Protein AF-A0A0C2FGA5-F1 (afdb_monomer_lite)

Organism: NCBI:txid51022

InterPro domains:
  IPR000008 C2 domain [PF00168] (8-65)
  IPR035892 C2 domain superfamily [G3DSA:2.60.40.150] (7-69)
  IPR035892 C2 domain superfamily [SSF49562] (8-66)

Structure (mmCIF, N/CA/C/O backbone):
data_AF-A0A0C2FGA5-F1
#
_entry.id   AF-A0A0C2FGA5-F1
#
loop_
_atom_site.group_PDB
_atom_site.id
_atom_site.type_symbol
_atom_site.label_atom_id
_atom_site.label_alt_id
_atom_site.label_comp_id
_atom_site.label_asym_id
_atom_site.label_entity_id
_atom_site.label_seq_id
_atom_site.pdbx_PDB_ins_code
_atom_site.Cartn_x
_atom_site.Cartn_y
_atom_site.Cartn_z
_atom_site.occupancy
_atom_site.B_iso_or_equiv
_atom_site.auth_seq_id
_atom_site.auth_comp_id
_atom_site.auth_asym_id
_atom_site.auth_atom_id
_atom_site.pdbx_PDB_model_num
ATOM 1 N N . MET A 1 1 ? -27.869 6.208 2.281 1.00 37.75 1 MET A N 1
ATOM 2 C CA . MET A 1 1 ? -26.751 7.128 2.567 1.00 37.75 1 MET A CA 1
ATOM 3 C C . MET A 1 1 ? -25.618 6.720 1.635 1.00 37.75 1 MET A C 1
ATOM 5 O O . MET A 1 1 ? -25.110 5.620 1.783 1.00 37.75 1 MET A O 1
ATOM 9 N N . GLY A 1 2 ? -25.381 7.477 0.562 1.00 44.53 2 GLY A N 1
ATOM 10 C CA . GLY A 1 2 ? -24.422 7.099 -0.483 1.00 44.53 2 GLY A CA 1
ATOM 11 C C . GLY A 1 2 ? -23.019 7.579 -0.131 1.00 44.53 2 GLY A C 1
ATOM 12 O O . GLY A 1 2 ? -22.853 8.732 0.259 1.00 44.53 2 GLY A O 1
ATOM 13 N N . ILE A 1 3 ? -22.021 6.706 -0.260 1.00 55.91 3 ILE A N 1
ATOM 14 C CA . ILE A 1 3 ? -20.612 7.090 -0.153 1.00 55.91 3 ILE A CA 1
ATOM 15 C C . ILE A 1 3 ? -20.293 7.943 -1.385 1.00 55.91 3 ILE A C 1
ATOM 17 O O . ILE A 1 3 ? -20.214 7.426 -2.496 1.00 55.91 3 ILE A O 1
ATOM 21 N N . VAL A 1 4 ? -20.125 9.253 -1.203 1.00 54.00 4 VAL A N 1
ATOM 22 C CA . VAL A 1 4 ? -19.506 10.110 -2.221 1.00 54.00 4 VAL A CA 1
ATOM 23 C C . VAL A 1 4 ? -18.010 9.822 -2.175 1.00 54.00 4 VAL A C 1
ATOM 25 O O . VAL A 1 4 ? -17.299 10.322 -1.305 1.00 54.00 4 VAL A O 1
ATOM 28 N N . THR A 1 5 ? -17.520 8.968 -3.071 1.00 58.97 5 THR A N 1
ATOM 29 C CA . THR A 1 5 ? -16.085 8.692 -3.186 1.00 58.97 5 THR A CA 1
ATOM 30 C C . THR A 1 5 ? -15.436 9.847 -3.940 1.00 58.97 5 THR A C 1
ATOM 32 O O . THR A 1 5 ? -15.524 9.951 -5.161 1.00 58.97 5 THR A O 1
ATOM 35 N N . ARG A 1 6 ? -14.810 10.767 -3.205 1.00 74.19 6 ARG A N 1
ATOM 36 C CA . ARG A 1 6 ? -13.944 11.786 -3.800 1.00 74.19 6 ARG A CA 1
ATOM 37 C C . ARG A 1 6 ? -12.598 11.129 -4.092 1.00 74.19 6 ARG A C 1
ATOM 39 O O . ARG A 1 6 ? -11.933 10.671 -3.166 1.00 74.19 6 ARG A O 1
ATOM 46 N N . MET A 1 7 ? -12.218 11.062 -5.363 1.00 75.56 7 MET A N 1
ATOM 47 C CA . MET A 1 7 ? -10.889 10.597 -5.750 1.00 75.56 7 MET A CA 1
ATOM 48 C C . MET A 1 7 ? -9.850 11.591 -5.221 1.00 75.56 7 MET A C 1
ATOM 50 O O . MET A 1 7 ? -9.950 12.791 -5.478 1.00 75.56 7 MET A O 1
ATOM 54 N N . GLN A 1 8 ? -8.896 11.089 -4.444 1.00 83.06 8 GLN A N 1
ATOM 55 C CA . GLN A 1 8 ? -7.764 11.849 -3.923 1.00 83.06 8 GLN A CA 1
ATOM 56 C C . GLN A 1 8 ? -6.482 11.249 -4.489 1.00 83.06 8 GLN A C 1
ATOM 58 O O . GLN A 1 8 ? -6.389 10.032 -4.650 1.00 83.06 8 GLN A O 1
ATOM 63 N N . ILE A 1 9 ? -5.522 12.112 -4.805 1.00 87.12 9 ILE A N 1
ATOM 64 C CA . ILE A 1 9 ? -4.201 11.732 -5.304 1.00 87.12 9 ILE A CA 1
ATOM 65 C C . ILE A 1 9 ? -3.197 12.045 -4.195 1.00 87.12 9 ILE A C 1
ATOM 67 O O . ILE A 1 9 ? -3.255 13.121 -3.601 1.00 87.12 9 ILE A O 1
ATOM 71 N N . PHE A 1 10 ? -2.310 11.093 -3.914 1.00 88.50 10 PHE A N 1
ATO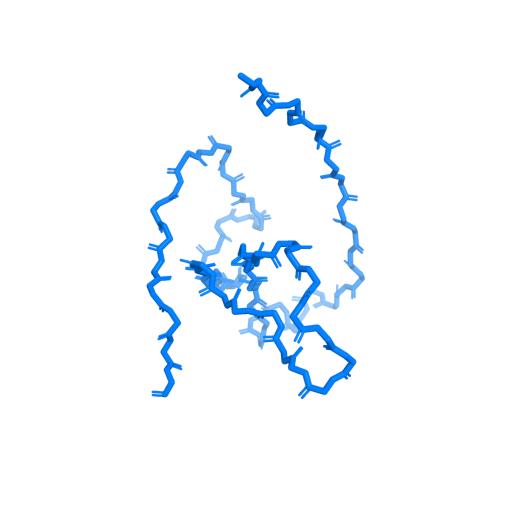M 72 C CA . PHE A 1 10 ? -1.201 11.242 -2.977 1.00 88.50 10 PHE A CA 1
ATOM 73 C C . PHE A 1 10 ? 0.101 11.060 -3.750 1.00 88.50 10 PHE A C 1
ATOM 75 O O . PHE A 1 10 ? 0.222 10.115 -4.529 1.00 88.50 10 PHE A O 1
ATOM 82 N N . GLU A 1 11 ? 1.055 11.955 -3.529 1.00 91.94 11 GLU A N 1
ATOM 83 C CA . GLU A 1 11 ? 2.359 11.953 -4.190 1.00 91.94 11 GLU A CA 1
ATOM 84 C C . GLU A 1 11 ? 3.450 11.774 -3.132 1.00 91.94 11 GLU A C 1
ATOM 86 O O . GLU A 1 11 ? 3.367 12.340 -2.040 1.00 91.94 11 GLU A O 1
ATOM 91 N N . PHE A 1 12 ? 4.449 10.950 -3.444 1.00 88.56 12 PHE A N 1
ATOM 92 C CA . PHE A 1 12 ? 5.562 10.634 -2.554 1.00 88.56 12 PHE A CA 1
ATOM 93 C C . PHE A 1 12 ? 6.861 10.676 -3.352 1.00 88.56 12 PHE A C 1
ATOM 95 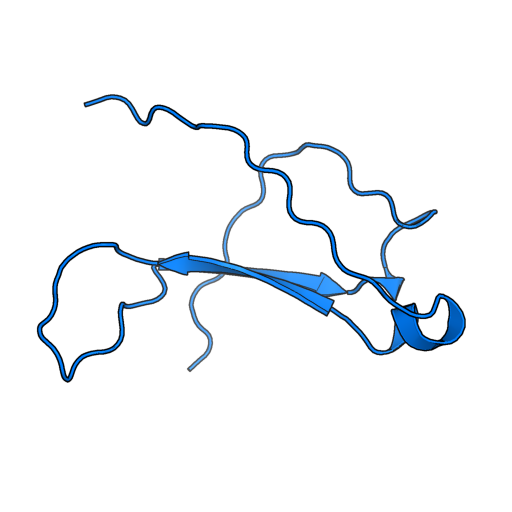O O . PHE A 1 12 ? 6.966 10.014 -4.385 1.00 88.56 12 PHE A O 1
ATOM 102 N N . ASP A 1 13 ? 7.854 11.401 -2.846 1.00 90.44 13 ASP A N 1
ATOM 103 C CA . ASP A 1 13 ? 9.200 11.399 -3.412 1.00 90.44 13 ASP A CA 1
ATOM 104 C C . ASP A 1 13 ? 9.971 10.178 -2.899 1.00 90.44 13 ASP A C 1
ATOM 106 O O . ASP A 1 13 ? 10.161 10.007 -1.693 1.00 90.44 13 ASP A O 1
ATOM 110 N N . VAL A 1 14 ? 10.403 9.312 -3.818 1.00 86.31 14 VAL A N 1
ATOM 111 C CA . VAL A 1 14 ? 11.149 8.083 -3.514 1.00 86.31 14 VAL A CA 1
ATOM 112 C C . VAL A 1 14 ? 12.325 7.965 -4.476 1.00 86.31 14 VAL A C 1
ATOM 114 O O . VAL A 1 14 ? 12.159 8.152 -5.682 1.00 86.31 14 VAL A O 1
ATOM 117 N N . ASP A 1 15 ? 13.505 7.628 -3.954 1.00 89.25 15 ASP A N 1
ATOM 118 C CA . ASP A 1 15 ? 14.655 7.306 -4.798 1.00 89.25 15 ASP A CA 1
ATOM 119 C C . ASP A 1 15 ? 14.376 6.009 -5.588 1.00 89.25 15 ASP A C 1
ATOM 121 O O . ASP A 1 15 ? 14.034 4.986 -4.980 1.00 89.25 15 ASP A O 1
ATOM 125 N N . PRO A 1 16 ? 14.517 6.003 -6.929 1.00 84.62 16 PRO A N 1
ATOM 126 C CA . PRO A 1 16 ? 14.267 4.813 -7.741 1.00 84.62 16 PRO A CA 1
ATOM 127 C C . PRO A 1 16 ? 15.097 3.591 -7.321 1.00 84.62 16 PRO A C 1
ATOM 129 O O . PRO A 1 16 ? 14.628 2.458 -7.436 1.00 84.62 16 PRO A O 1
ATOM 132 N N . GLY A 1 17 ? 16.315 3.813 -6.821 1.00 88.88 17 GLY A N 1
ATOM 133 C CA . GLY A 1 17 ? 17.206 2.781 -6.308 1.00 88.88 17 GLY A CA 1
ATOM 134 C C . GLY A 1 17 ? 16.663 2.093 -5.061 1.00 88.88 17 GLY A C 1
ATOM 135 O O . GLY A 1 17 ? 16.899 0.901 -4.892 1.00 88.88 17 GLY A O 1
ATOM 136 N N . ASP A 1 18 ? 15.859 2.781 -4.251 1.00 90.25 18 ASP A N 1
ATOM 137 C CA . ASP A 1 18 ? 15.335 2.266 -2.985 1.00 90.25 18 ASP A CA 1
ATOM 138 C C . ASP A 1 18 ? 13.914 1.699 -3.077 1.00 90.25 18 ASP A C 1
ATOM 140 O O . ASP A 1 18 ? 13.432 1.112 -2.112 1.00 90.25 18 ASP A O 1
ATOM 144 N N . VAL A 1 19 ? 13.237 1.794 -4.228 1.00 88.00 19 VAL A N 1
ATOM 145 C CA . VAL A 1 19 ? 11.849 1.316 -4.426 1.00 88.00 19 VAL A CA 1
ATOM 146 C C . VAL A 1 19 ? 11.635 -0.116 -3.920 1.00 88.00 19 VAL A C 1
ATOM 148 O O . VAL A 1 19 ? 10.592 -0.437 -3.349 1.00 88.00 19 VAL A O 1
ATOM 151 N N . HIS A 1 20 ? 12.637 -0.982 -4.068 1.00 88.62 20 HIS A N 1
ATOM 152 C CA . HIS A 1 20 ? 12.579 -2.372 -3.621 1.00 88.62 20 HIS A CA 1
ATOM 153 C C . HIS A 1 20 ? 12.502 -2.552 -2.094 1.00 88.62 20 HIS A C 1
ATOM 155 O O . HIS A 1 20 ? 12.050 -3.605 -1.636 1.00 88.62 20 HIS A O 1
ATOM 161 N N . ASN A 1 21 ? 12.891 -1.532 -1.327 1.00 92.31 21 ASN A N 1
ATOM 162 C CA . ASN A 1 21 ? 12.841 -1.491 0.135 1.00 92.31 21 ASN A CA 1
ATOM 163 C C . ASN A 1 21 ? 11.487 -1.006 0.675 1.00 92.31 21 ASN A C 1
ATOM 165 O O . ASN A 1 21 ? 11.239 -1.096 1.879 1.00 92.31 21 ASN A O 1
ATOM 169 N N . TYR A 1 22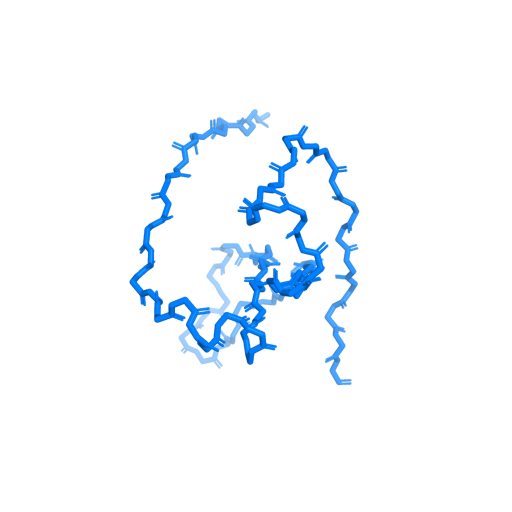 ? 10.592 -0.530 -0.196 1.00 92.00 22 TYR A N 1
ATOM 170 C CA . TYR A 1 22 ? 9.321 0.065 0.201 1.00 92.00 22 TYR A CA 1
ATOM 171 C C . TYR A 1 22 ? 8.105 -0.800 -0.148 1.00 92.00 22 TYR A C 1
ATOM 173 O O . TYR A 1 22 ? 8.070 -1.589 -1.100 1.00 92.00 22 TYR A O 1
ATOM 181 N N . LYS A 1 23 ? 7.049 -0.603 0.642 1.00 92.62 23 LYS A N 1
ATOM 182 C CA . LYS A 1 23 ? 5.697 -1.090 0.370 1.00 92.62 23 LYS A CA 1
ATOM 183 C C . LYS A 1 23 ? 4.697 0.043 0.577 1.00 92.62 23 LYS A C 1
ATOM 185 O O . LYS A 1 23 ? 4.872 0.860 1.478 1.00 92.62 23 LYS A O 1
ATOM 190 N N . LEU A 1 24 ? 3.636 0.050 -0.217 1.00 90.81 24 LEU A N 1
ATOM 191 C CA . LEU A 1 24 ? 2.459 0.872 0.014 1.00 90.81 24 LEU A CA 1
ATOM 192 C C . LEU A 1 24 ? 1.489 0.094 0.902 1.00 90.81 24 LEU A C 1
ATOM 194 O O . LEU A 1 24 ? 1.066 -1.005 0.547 1.00 90.81 24 LEU A O 1
ATOM 198 N N . GLN A 1 25 ? 1.141 0.664 2.050 1.00 92.94 25 GLN A N 1
ATOM 199 C CA . GLN A 1 25 ? 0.111 0.130 2.931 1.00 92.94 25 GLN A CA 1
ATOM 200 C C . GLN A 1 25 ? -1.110 1.047 2.886 1.00 92.94 25 GLN A C 1
ATOM 202 O O . GLN A 1 25 ? -1.006 2.244 3.151 1.00 92.94 25 GLN A O 1
ATOM 207 N N . ILE A 1 26 ? -2.265 0.476 2.556 1.00 91.38 26 ILE A N 1
ATOM 208 C CA . ILE A 1 26 ? -3.543 1.187 2.504 1.00 91.38 26 ILE A CA 1
ATOM 209 C C . ILE A 1 26 ? -4.432 0.604 3.594 1.00 91.38 26 ILE A C 1
ATOM 211 O O . ILE A 1 26 ? -4.773 -0.577 3.546 1.00 91.38 26 ILE A O 1
ATOM 215 N N . CYS A 1 27 ? -4.821 1.435 4.562 1.00 91.88 27 CYS A N 1
ATOM 216 C CA . CYS A 1 27 ? -5.696 1.040 5.664 1.00 91.88 27 CYS A CA 1
ATOM 217 C C . CYS A 1 27 ? -7.018 1.798 5.589 1.00 91.88 27 CYS A C 1
ATOM 219 O O . CYS A 1 27 ? -7.035 3.029 5.535 1.00 91.88 27 CYS A O 1
ATOM 221 N N . VAL A 1 28 ? -8.125 1.066 5.671 1.00 90.94 28 VAL A N 1
ATOM 222 C CA . VAL A 1 28 ? -9.450 1.641 5.895 1.00 90.94 28 VAL A CA 1
ATOM 223 C C . VAL A 1 28 ? -9.714 1.617 7.392 1.00 90.94 28 VAL A C 1
ATOM 225 O O . VAL A 1 28 ? -9.666 0.564 8.024 1.00 90.94 28 VAL A O 1
ATOM 228 N N . LYS A 1 29 ? -9.966 2.792 7.963 1.00 89.69 29 LYS A N 1
ATOM 229 C CA . LYS A 1 29 ? -10.234 2.972 9.391 1.00 89.69 29 LYS A CA 1
ATOM 230 C C . LYS A 1 29 ? -11.653 3.462 9.595 1.00 89.69 29 LYS A C 1
ATOM 232 O O . LYS A 1 29 ? -12.199 4.153 8.737 1.00 89.69 29 LYS A O 1
ATOM 237 N N . ASP A 1 30 ? -12.213 3.125 10.746 1.00 88.06 30 ASP A N 1
ATOM 238 C CA . ASP A 1 30 ? -13.478 3.700 11.176 1.00 88.06 30 ASP A CA 1
ATOM 239 C C . ASP A 1 30 ? -13.292 5.170 11.600 1.00 88.06 30 ASP A C 1
ATOM 241 O O . ASP A 1 30 ? -12.312 5.506 12.269 1.00 88.06 30 ASP A O 1
ATOM 245 N N . ASP A 1 31 ? -14.204 6.061 11.193 1.00 85.12 31 ASP A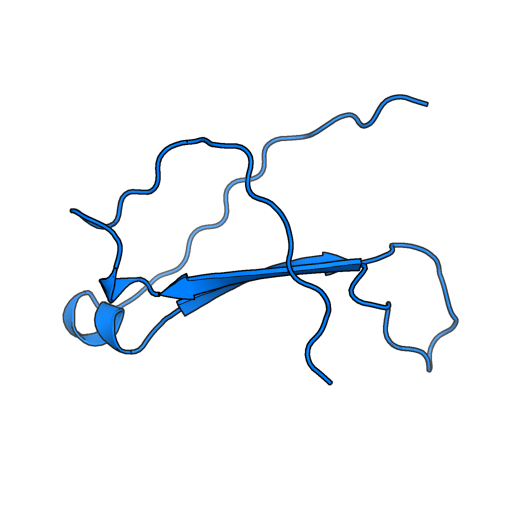 N 1
ATOM 246 C CA . ASP A 1 31 ? -14.117 7.498 11.501 1.00 85.12 31 ASP A CA 1
ATOM 247 C C . ASP A 1 31 ? -14.883 7.907 12.772 1.00 85.12 31 ASP A C 1
ATOM 249 O O . ASP A 1 31 ? -14.899 9.082 13.142 1.00 85.12 31 ASP A O 1
ATOM 253 N N . THR A 1 32 ? -15.485 6.955 13.489 1.00 87.69 32 THR A N 1
ATOM 254 C CA . THR A 1 32 ? -16.174 7.220 14.754 1.00 87.69 32 THR A CA 1
ATOM 255 C C . THR A 1 32 ? -15.202 7.817 15.771 1.00 87.69 32 THR A C 1
ATOM 257 O O . THR A 1 32 ? -14.026 7.455 15.868 1.00 87.69 32 THR A O 1
ATOM 260 N N . ASN A 1 33 ? -15.698 8.769 16.558 1.00 85.44 33 ASN A N 1
ATOM 261 C CA . ASN A 1 33 ? -14.946 9.320 17.673 1.00 85.44 33 ASN A CA 1
ATOM 262 C C . ASN A 1 33 ? -15.015 8.357 18.870 1.00 85.44 33 ASN A C 1
ATOM 264 O O . ASN A 1 33 ? -15.982 8.376 19.628 1.00 85.44 33 ASN A O 1
ATOM 268 N N . TYR A 1 34 ? -13.983 7.532 19.046 1.00 81.62 34 TYR A N 1
ATOM 269 C CA . TYR A 1 34 ? -13.849 6.602 20.178 1.00 81.62 34 TYR A CA 1
ATOM 270 C C . TYR A 1 34 ? -13.291 7.263 21.456 1.00 81.62 34 TYR A C 1
ATOM 272 O O . TYR A 1 34 ? -13.004 6.583 22.441 1.00 81.62 34 TYR A O 1
ATOM 280 N N . GLY A 1 35 ? -13.138 8.592 21.462 1.00 82.50 35 GLY A N 1
ATOM 281 C CA . GLY A 1 35 ? -12.505 9.344 22.542 1.00 82.50 35 GLY A CA 1
ATOM 282 C C . GLY A 1 35 ? -10.995 9.513 22.347 1.00 82.50 35 GLY A C 1
ATOM 283 O O . GLY A 1 35 ? -10.351 8.785 21.596 1.00 82.50 35 GLY A O 1
ATOM 284 N N . ALA A 1 36 ? -10.412 10.491 23.045 1.00 78.75 36 ALA A N 1
ATOM 285 C CA . ALA A 1 36 ? -9.035 10.955 22.825 1.00 78.75 36 ALA A CA 1
ATOM 286 C C . ALA A 1 36 ? -7.934 9.906 23.084 1.00 78.75 36 ALA A C 1
ATOM 288 O O . ALA A 1 36 ? -6.798 10.098 22.661 1.00 78.75 36 ALA A O 1
ATOM 289 N N . PHE A 1 37 ? -8.260 8.814 23.778 1.00 81.56 37 PHE A N 1
ATOM 290 C CA . PHE A 1 37 ? -7.300 7.791 24.201 1.00 81.56 37 PHE A CA 1
ATOM 291 C C . PHE A 1 37 ? -7.469 6.454 23.471 1.00 81.56 37 PHE A C 1
ATOM 293 O O . PHE A 1 37 ? -6.794 5.488 23.817 1.00 81.56 37 PHE A O 1
ATOM 300 N N . SER A 1 38 ? -8.364 6.374 22.481 1.00 81.12 38 SER A N 1
ATOM 301 C CA . SER A 1 38 ? -8.606 5.148 21.722 1.00 81.12 38 SER A CA 1
ATOM 302 C C . SER A 1 38 ? -8.165 5.316 20.271 1.00 81.12 38 SER A C 1
ATOM 304 O O . SER A 1 38 ? -8.542 6.275 19.595 1.00 81.12 38 SER A O 1
ATOM 306 N N . SER A 1 39 ? -7.349 4.382 19.782 1.00 81.81 39 SER A N 1
ATOM 307 C CA . SER A 1 39 ? -6.992 4.323 18.368 1.00 81.81 39 SER A CA 1
ATOM 308 C C . SER A 1 39 ? -8.193 3.880 17.541 1.00 81.81 39 SER A C 1
ATOM 310 O O . SER A 1 39 ? -8.850 2.894 17.873 1.00 81.81 39 SER A O 1
ATOM 312 N N . LYS A 1 40 ? -8.436 4.571 16.423 1.00 87.25 40 LYS A N 1
ATOM 313 C CA . LYS A 1 40 ? -9.453 4.168 15.445 1.00 87.25 40 LYS A CA 1
ATOM 314 C C . LYS A 1 40 ? -9.146 2.753 14.932 1.00 87.25 40 LYS A C 1
ATOM 316 O O . LYS A 1 40 ? -8.038 2.561 14.416 1.00 87.25 40 LYS A O 1
ATOM 321 N N . PRO A 1 41 ? -10.081 1.794 15.056 1.00 88.56 41 PRO A N 1
ATOM 322 C CA . PRO A 1 41 ? -9.854 0.425 14.619 1.00 88.56 41 PRO A CA 1
ATOM 323 C C . PRO A 1 41 ? -9.653 0.374 13.102 1.00 88.56 41 PRO A C 1
ATOM 325 O O . PRO A 1 41 ? -10.299 1.111 12.344 1.00 88.56 41 PRO A O 1
ATOM 328 N N . ILE A 1 42 ? -8.750 -0.500 12.655 1.00 91.06 42 ILE A N 1
ATOM 329 C CA . ILE A 1 42 ? -8.569 -0.799 11.236 1.00 91.06 42 ILE A CA 1
ATOM 330 C C . ILE A 1 42 ? -9.675 -1.775 10.824 1.00 91.06 42 ILE A C 1
ATOM 332 O O . ILE A 1 42 ? -9.766 -2.890 11.327 1.00 91.06 42 ILE A O 1
ATOM 336 N N . LEU A 1 43 ? -10.530 -1.350 9.894 1.00 91.81 43 LEU A N 1
ATOM 337 C CA . LEU A 1 43 ? -11.598 -2.182 9.330 1.00 91.81 43 LEU A CA 1
ATOM 338 C C . LEU A 1 43 ? -11.050 -3.188 8.311 1.00 91.81 43 LEU A C 1
ATOM 340 O O . LEU A 1 43 ? -11.628 -4.252 8.101 1.00 91.81 43 LEU A O 1
ATOM 344 N N . GLY A 1 44 ? -9.935 -2.840 7.672 1.00 92.88 44 GLY A N 1
ATOM 345 C CA . GLY A 1 44 ? -9.192 -3.710 6.777 1.00 92.88 44 GLY A CA 1
ATOM 346 C C . GLY A 1 44 ? -8.007 -2.990 6.144 1.00 92.88 44 GLY A C 1
ATOM 347 O O . GLY A 1 44 ? -7.952 -1.756 6.114 1.00 92.88 44 GLY A O 1
ATOM 348 N N . GLN A 1 45 ? -7.057 -3.761 5.630 1.00 94.56 45 GLN A N 1
ATOM 349 C CA . GLN A 1 45 ? -5.830 -3.240 5.039 1.00 94.56 45 GLN A CA 1
ATOM 350 C C . GLN A 1 45 ? -5.366 -4.057 3.835 1.00 94.56 45 GLN A C 1
ATOM 352 O O . GLN A 1 45 ? -5.721 -5.225 3.687 1.00 94.56 45 GLN A O 1
ATOM 357 N N . ILE A 1 46 ? -4.531 -3.447 3.000 1.00 94.06 46 ILE A N 1
ATOM 358 C CA . ILE A 1 46 ? -3.750 -4.135 1.970 1.00 94.06 46 ILE A CA 1
ATOM 359 C C . ILE A 1 46 ? -2.323 -3.604 1.954 1.00 94.06 46 ILE A C 1
ATOM 361 O O . ILE A 1 46 ? -2.089 -2.411 2.152 1.00 94.06 46 ILE A O 1
ATOM 365 N N . ASP A 1 47 ? -1.389 -4.503 1.667 1.00 93.25 47 ASP A N 1
ATOM 366 C CA . ASP A 1 47 ? 0.027 -4.200 1.512 1.00 93.25 47 ASP A CA 1
ATOM 367 C C . ASP A 1 47 ? 0.447 -4.527 0.075 1.00 93.25 47 ASP A C 1
ATOM 369 O O . ASP A 1 47 ? 0.240 -5.641 -0.405 1.00 93.25 47 ASP A O 1
ATOM 373 N N . ILE A 1 48 ? 1.080 -3.571 -0.599 1.00 91.12 48 ILE A N 1
ATOM 374 C CA . ILE A 1 48 ? 1.573 -3.707 -1.969 1.00 91.12 48 ILE A CA 1
ATOM 375 C C . ILE A 1 48 ? 3.072 -3.433 -1.944 1.00 91.12 48 ILE A C 1
ATOM 377 O O . ILE A 1 48 ? 3.497 -2.316 -1.658 1.00 91.12 48 ILE A O 1
ATOM 381 N N . ARG A 1 49 ? 3.903 -4.439 -2.226 1.00 91.69 49 ARG A N 1
ATOM 382 C CA . ARG A 1 49 ? 5.347 -4.206 -2.379 1.00 91.69 49 ARG A CA 1
ATOM 383 C C . ARG A 1 49 ? 5.583 -3.433 -3.668 1.00 91.69 49 ARG A C 1
ATOM 385 O O . ARG A 1 49 ? 5.102 -3.847 -4.717 1.00 91.69 49 ARG A O 1
ATOM 392 N N . LEU A 1 50 ? 6.342 -2.341 -3.615 1.00 89.56 50 LEU A N 1
ATOM 393 C CA . LEU A 1 50 ? 6.573 -1.552 -4.829 1.00 89.56 50 LEU A CA 1
ATOM 394 C C . LEU A 1 50 ? 7.430 -2.320 -5.847 1.00 89.56 50 LEU A C 1
ATOM 396 O O . LEU A 1 50 ? 7.239 -2.169 -7.047 1.00 89.56 50 LEU A O 1
ATOM 400 N N . SER A 1 51 ? 8.288 -3.231 -5.375 1.00 88.44 51 SER A N 1
ATOM 401 C CA . SER A 1 51 ? 9.057 -4.152 -6.222 1.00 88.44 51 SER A CA 1
ATOM 402 C C . SER A 1 51 ? 8.223 -5.173 -6.997 1.00 88.44 51 SER A C 1
ATOM 404 O O . SER A 1 51 ? 8.750 -5.764 -7.933 1.00 88.44 51 SER A O 1
ATOM 406 N N . SER A 1 52 ? 6.958 -5.415 -6.632 1.00 88.31 52 SER A N 1
ATOM 407 C CA . SER A 1 52 ? 6.088 -6.339 -7.377 1.00 88.31 52 SER A CA 1
ATOM 408 C C . SER A 1 52 ? 5.264 -5.655 -8.470 1.00 88.31 52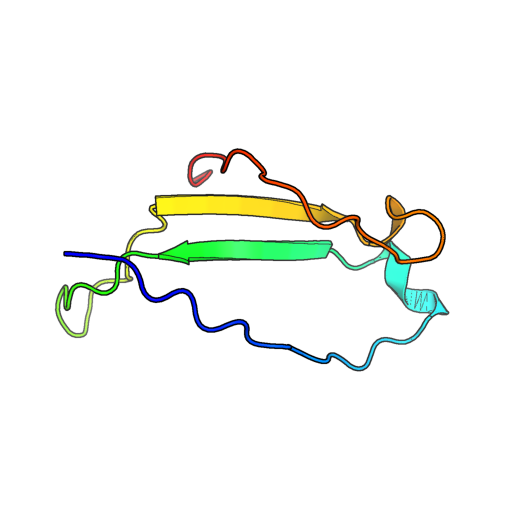 SER A C 1
ATOM 410 O O . SER A 1 52 ? 4.431 -6.313 -9.086 1.00 88.31 52 SER A O 1
ATOM 412 N N . LEU A 1 53 ? 5.423 -4.343 -8.664 1.00 86.31 53 LEU A N 1
ATOM 413 C CA . LEU A 1 53 ? 4.682 -3.582 -9.665 1.00 86.31 53 LEU A CA 1
ATOM 414 C C . LEU A 1 53 ? 5.480 -3.501 -10.963 1.00 86.31 53 LEU A C 1
ATOM 416 O O . LEU A 1 53 ? 6.538 -2.871 -11.013 1.00 86.31 53 LEU A O 1
ATOM 420 N N . ASP A 1 54 ? 4.936 -4.077 -12.030 1.00 81.62 54 ASP A N 1
ATOM 421 C CA . ASP A 1 54 ? 5.506 -3.928 -13.364 1.00 81.62 54 ASP A CA 1
ATOM 422 C C . ASP A 1 54 ? 5.470 -2.449 -13.774 1.00 81.62 54 ASP A C 1
ATOM 424 O O . ASP A 1 54 ? 4.422 -1.797 -13.754 1.00 81.62 54 ASP A O 1
ATOM 428 N N . ASN A 1 55 ? 6.636 -1.901 -14.126 1.00 82.19 55 ASN A N 1
ATOM 429 C CA . ASN A 1 55 ? 6.816 -0.489 -14.488 1.00 82.19 55 ASN A CA 1
ATOM 430 C C . ASN A 1 55 ? 6.286 0.508 -13.436 1.00 82.19 55 ASN A C 1
ATOM 432 O O . ASN A 1 55 ? 5.851 1.602 -13.797 1.00 82.19 55 ASN A O 1
ATOM 436 N N . CYS A 1 56 ? 6.286 0.134 -12.149 1.00 78.44 56 CYS A N 1
ATOM 437 C CA . CYS A 1 56 ? 5.750 0.955 -11.056 1.00 78.44 56 CYS A CA 1
ATOM 438 C C . CYS A 1 56 ? 4.280 1.374 -11.259 1.00 78.44 56 CYS A C 1
ATOM 440 O O . CYS A 1 56 ? 3.848 2.407 -10.748 1.00 78.44 56 CYS A O 1
ATOM 442 N N . SER A 1 57 ? 3.503 0.583 -12.007 1.00 83.88 57 SER A N 1
ATOM 443 C CA . SER A 1 57 ? 2.096 0.854 -12.288 1.00 83.88 57 SER A CA 1
ATOM 444 C C . SER A 1 57 ? 1.195 -0.179 -11.619 1.00 83.88 57 SER A C 1
ATOM 446 O O . SER A 1 57 ? 1.507 -1.368 -11.573 1.00 83.88 57 SER A O 1
ATOM 448 N N . LEU A 1 58 ? 0.048 0.275 -11.114 1.00 84.25 58 LEU A N 1
ATOM 449 C CA . LEU A 1 58 ? -1.013 -0.585 -10.606 1.00 84.25 58 LEU A CA 1
ATOM 450 C C . LEU A 1 58 ? -2.305 -0.266 -11.371 1.00 84.25 58 LEU A C 1
ATOM 452 O O . LEU A 1 58 ? -2.703 0.901 -11.416 1.00 84.25 58 LEU A O 1
ATOM 456 N N . PRO A 1 59 ? -2.992 -1.265 -11.953 1.00 85.62 59 PRO A N 1
ATOM 457 C CA . PRO A 1 59 ? -4.269 -1.024 -12.604 1.00 85.62 59 PRO A CA 1
ATOM 458 C C . PRO A 1 59 ? -5.333 -0.646 -11.572 1.00 85.62 59 PRO A C 1
ATOM 460 O O . PRO A 1 59 ? -5.349 -1.152 -10.446 1.00 85.62 59 PRO A O 1
ATOM 463 N N . GLN A 1 60 ? -6.270 0.208 -11.978 1.00 87.06 60 GLN A N 1
ATOM 464 C CA . GLN A 1 60 ? -7.443 0.514 -11.170 1.00 87.06 60 GLN A CA 1
ATOM 465 C C . GLN A 1 60 ? -8.317 -0.739 -11.042 1.00 87.06 60 GLN A C 1
ATOM 467 O O . GLN A 1 60 ? -8.873 -1.222 -12.028 1.00 87.06 60 GLN A O 1
ATOM 472 N N . GLN A 1 61 ? -8.459 -1.253 -9.823 1.00 87.75 61 GLN A N 1
ATOM 473 C CA . GLN A 1 61 ? -9.226 -2.464 -9.551 1.00 87.75 61 GLN A CA 1
ATOM 474 C C . GLN A 1 61 ? -9.797 -2.466 -8.133 1.00 87.75 61 GLN A C 1
ATOM 476 O O . GLN A 1 61 ? -9.281 -1.801 -7.234 1.00 87.75 61 GLN A O 1
ATOM 481 N N . TRP A 1 62 ? -10.855 -3.249 -7.933 1.00 89.88 62 TRP A N 1
ATOM 482 C CA . TRP A 1 62 ? -11.348 -3.566 -6.599 1.00 89.88 62 TRP A CA 1
ATOM 483 C C . TRP A 1 62 ? -10.470 -4.642 -5.974 1.00 89.88 62 TRP A C 1
ATOM 485 O O . TRP A 1 62 ? -10.244 -5.690 -6.576 1.00 89.88 62 TRP A O 1
ATOM 495 N N . VAL A 1 63 ? -10.012 -4.392 -4.753 1.00 89.94 63 VAL A N 1
ATOM 496 C CA . VAL A 1 63 ? -9.184 -5.329 -3.992 1.00 89.94 63 VAL A CA 1
ATOM 497 C C . VAL A 1 63 ? -9.904 -5.672 -2.697 1.00 89.94 63 VAL A C 1
ATOM 499 O O . VAL A 1 63 ? -10.521 -4.811 -2.065 1.00 89.94 63 VAL A O 1
ATOM 502 N N . ARG A 1 64 ? -9.842 -6.944 -2.303 1.00 91.12 64 ARG A N 1
ATOM 503 C CA . ARG A 1 64 ? -10.344 -7.386 -1.005 1.00 91.12 64 ARG A CA 1
ATOM 504 C C . ARG A 1 64 ? -9.357 -6.967 0.082 1.00 91.12 64 ARG A C 1
ATOM 506 O O . ARG A 1 64 ? -8.164 -7.208 -0.054 1.00 91.12 64 ARG A O 1
ATOM 513 N N . LEU A 1 65 ? -9.866 -6.350 1.144 1.00 92.62 65 LEU A N 1
ATOM 514 C CA . LEU A 1 65 ? -9.050 -5.994 2.300 1.00 92.62 65 LEU A CA 1
ATOM 515 C C . LEU A 1 65 ? -8.825 -7.219 3.189 1.00 92.62 65 LEU A C 1
ATOM 517 O O . LEU A 1 65 ? -9.743 -8.014 3.406 1.00 92.62 65 LEU A O 1
ATOM 521 N N . GLU A 1 66 ? -7.617 -7.325 3.724 1.00 91.56 66 GLU A N 1
ATOM 522 C CA . GLU A 1 66 ? -7.255 -8.286 4.757 1.00 91.56 66 GLU A CA 1
ATOM 523 C C . GLU A 1 66 ? -7.585 -7.716 6.141 1.00 91.56 66 GLU A C 1
ATOM 525 O O . GLU A 1 66 ? -7.587 -6.498 6.346 1.00 91.56 66 GLU A O 1
ATOM 530 N N . ALA A 1 67 ? -7.863 -8.600 7.099 1.00 84.25 67 ALA A N 1
ATOM 531 C CA . ALA A 1 67 ? -8.047 -8.200 8.490 1.00 84.25 67 ALA A CA 1
ATOM 532 C C . ALA A 1 67 ? -6.739 -7.642 9.077 1.00 84.25 67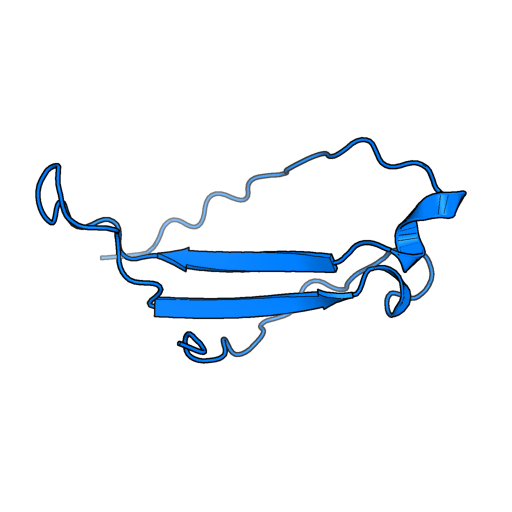 ALA A C 1
ATOM 534 O O . ALA A 1 67 ? -5.640 -8.004 8.643 1.00 84.25 67 ALA A O 1
ATOM 535 N N . GLU A 1 68 ? -6.858 -6.783 10.089 1.00 78.19 68 GLU A N 1
ATOM 536 C CA . GLU A 1 68 ? -5.704 -6.316 10.856 1.00 78.19 68 GLU A CA 1
ATOM 537 C C . GLU A 1 68 ? -4.968 -7.523 11.462 1.00 78.19 68 GLU A C 1
ATOM 539 O O . GLU A 1 68 ? -5.561 -8.347 12.164 1.00 78.19 68 GLU A O 1
ATOM 544 N N . ARG A 1 69 ? -3.675 -7.666 11.149 1.00 64.25 69 ARG A N 1
ATOM 545 C CA . ARG A 1 69 ? -2.819 -8.690 11.762 1.00 64.25 69 ARG A CA 1
ATOM 546 C C . ARG A 1 69 ? -2.212 -8.082 13.025 1.00 64.25 69 ARG A C 1
ATOM 548 O O . ARG A 1 69 ? -1.249 -7.327 12.919 1.00 64.25 69 ARG A O 1
ATOM 555 N N . ILE A 1 70 ? -2.832 -8.378 14.168 1.00 58.84 70 ILE A N 1
ATOM 556 C CA . ILE A 1 70 ? -2.384 -8.004 15.521 1.00 58.84 70 ILE A CA 1
ATOM 557 C C . ILE A 1 70 ? -1.345 -9.015 16.012 1.00 58.84 70 ILE A C 1
ATOM 559 O O . ILE A 1 70 ? -1.568 -10.228 15.785 1.00 58.84 70 ILE A O 1
#

Foldseek 3Di:
DDPPDDDDDDDDDDDPVCLQVDKDKDFDFDPDCPDPPDDTATPFMDIGRCVVDDVSDDDDDDDDGDHDDD

pLDDT: mean 84.07, std 11.44, range [37.75, 94.56]

Secondary structure (DSSP, 8-state):
---------------GGGGGG-EEEEEEE--S---TTSPPPEEEEEEEEGGGSGGG-------PPBPP--

Radius of gyration: 15.23 Å; chains: 1; bounding box: 44×21×39 Å

Sequence (70 aa):
MGIVTRMQIFEFDVDPGDVHNYKLQICVKDDTNYGAFSSKPILGQIDIRLSSLDNCSLPQQWVRLEAERI